Protein AF-A0A506RUY3-F1 (afdb_monomer_lite)

Foldseek 3Di:
DDDDDDDPDDAAEDEAAFWFFPPWLVVQCVVANDVQKDKQVRTDVVSVVRLVVCVVVCVVDNYHYHYNHCVQWDDDDPMIIGGQDDDHDGQDPGRGDGDPVNVVVCCCDGPPNPPDD

Structure (mmCIF, N/CA/C/O backbone):
data_AF-A0A506RUY3-F1
#
_entry.id   AF-A0A506RUY3-F1
#
loop_
_atom_site.group_PDB
_atom_site.id
_atom_site.type_symbol
_atom_site.label_atom_id
_atom_site.label_alt_id
_atom_site.label_comp_id
_atom_site.label_asym_id
_atom_site.label_entity_id
_atom_site.label_seq_id
_atom_site.pdbx_PDB_ins_code
_atom_site.Cartn_x
_atom_site.Cartn_y
_atom_site.Cartn_z
_atom_site.occupancy
_atom_site.B_iso_or_equiv
_atom_site.auth_seq_id
_atom_site.auth_comp_id
_atom_site.auth_asym_id
_atom_site.auth_atom_id
_atom_site.pdbx_PDB_model_num
ATOM 1 N N . MET A 1 1 ? 12.881 -7.741 -49.686 1.00 37.88 1 MET A N 1
ATOM 2 C CA . MET A 1 1 ? 11.857 -8.417 -48.861 1.00 37.88 1 MET A CA 1
ATOM 3 C C . MET A 1 1 ? 12.516 -8.790 -47.534 1.00 37.88 1 MET A C 1
ATOM 5 O O . MET A 1 1 ? 13.179 -9.813 -47.456 1.00 37.88 1 MET A O 1
ATOM 9 N N . LEU A 1 2 ? 12.467 -7.899 -46.538 1.00 38.72 2 LEU A N 1
ATOM 10 C CA . LEU A 1 2 ? 13.074 -8.126 -45.219 1.00 38.72 2 LEU A CA 1
ATOM 11 C C . LEU A 1 2 ? 12.060 -8.856 -44.335 1.00 38.72 2 LEU A C 1
ATOM 13 O O . LEU A 1 2 ? 10.943 -8.376 -44.145 1.00 38.72 2 LEU A O 1
ATOM 17 N N . HIS A 1 3 ? 12.437 -10.040 -43.858 1.00 39.38 3 HIS A N 1
ATOM 18 C CA . HIS A 1 3 ? 11.638 -10.828 -42.927 1.00 39.38 3 HIS A CA 1
ATOM 19 C C . HIS A 1 3 ? 11.498 -10.065 -41.605 1.00 39.38 3 HIS A C 1
ATOM 21 O O . HIS A 1 3 ? 12.491 -9.702 -40.977 1.00 39.38 3 HIS A O 1
ATOM 27 N N . LYS A 1 4 ? 10.251 -9.817 -41.193 1.00 43.69 4 LYS A N 1
ATOM 28 C CA . LYS A 1 4 ? 9.915 -9.343 -39.848 1.00 43.69 4 LYS A CA 1
ATOM 29 C C . LYS A 1 4 ? 10.326 -10.420 -38.843 1.00 43.69 4 LYS A C 1
ATOM 31 O O . LYS A 1 4 ? 9.730 -11.493 -38.821 1.00 43.69 4 LYS A O 1
ATOM 36 N N . ILE A 1 5 ? 11.321 -10.127 -38.014 1.00 50.53 5 ILE A N 1
ATOM 37 C CA . ILE A 1 5 ? 11.591 -10.892 -36.796 1.00 50.53 5 ILE A CA 1
ATOM 38 C C . ILE A 1 5 ? 10.550 -10.431 -35.771 1.00 50.53 5 ILE A C 1
ATOM 40 O O . ILE A 1 5 ? 10.580 -9.289 -35.316 1.00 50.53 5 ILE A O 1
ATOM 44 N N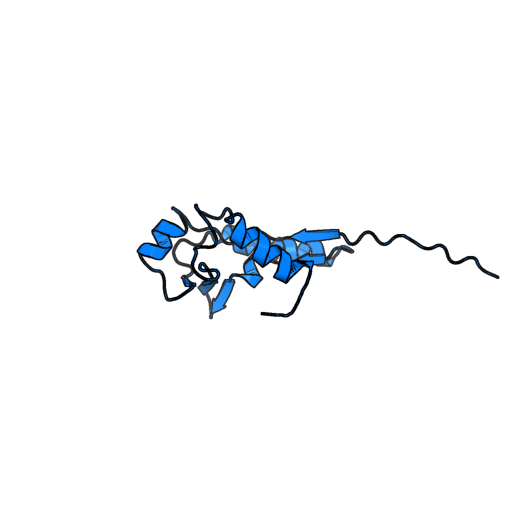 . TYR A 1 6 ? 9.586 -11.296 -35.463 1.00 45.59 6 TYR A N 1
ATOM 45 C CA . TYR A 1 6 ? 8.672 -11.094 -34.344 1.00 45.59 6 TYR A CA 1
ATOM 46 C C . TYR A 1 6 ? 9.435 -11.411 -33.057 1.00 45.59 6 TYR A C 1
ATOM 48 O O . TYR A 1 6 ? 9.667 -12.574 -32.736 1.00 45.59 6 TYR A O 1
ATOM 56 N N . PHE A 1 7 ? 9.849 -10.378 -32.326 1.00 51.88 7 PHE A N 1
ATOM 57 C CA . PHE A 1 7 ? 10.211 -10.543 -30.924 1.00 51.88 7 PHE A CA 1
ATOM 58 C C . PHE A 1 7 ? 8.917 -10.790 -30.142 1.00 51.88 7 PHE A C 1
ATOM 60 O O . PHE A 1 7 ? 8.039 -9.926 -30.123 1.00 51.88 7 PHE A O 1
ATOM 67 N N . ASN A 1 8 ? 8.790 -11.957 -29.505 1.00 52.16 8 ASN A N 1
ATOM 68 C CA . ASN A 1 8 ? 7.854 -12.128 -28.396 1.00 52.16 8 ASN A CA 1
ATOM 69 C C . ASN A 1 8 ? 8.261 -11.111 -27.323 1.00 52.16 8 ASN A C 1
ATOM 71 O O . ASN A 1 8 ? 9.261 -11.317 -26.636 1.00 52.16 8 ASN A O 1
ATOM 75 N N . ARG A 1 9 ? 7.543 -9.989 -27.215 1.00 59.72 9 ARG A N 1
ATOM 76 C CA . ARG A 1 9 ? 7.725 -9.075 -26.086 1.00 59.72 9 ARG A CA 1
ATOM 77 C C . ARG A 1 9 ? 7.214 -9.791 -24.842 1.00 59.72 9 ARG A C 1
ATOM 79 O O . ARG A 1 9 ? 6.026 -10.083 -24.747 1.00 59.72 9 ARG A O 1
ATOM 86 N N . ILE A 1 10 ? 8.120 -10.116 -23.929 1.00 69.94 10 ILE A N 1
ATOM 87 C CA . ILE A 1 10 ? 7.749 -10.480 -22.565 1.00 69.94 10 ILE A CA 1
ATOM 88 C C . ILE A 1 10 ? 7.444 -9.155 -21.871 1.00 69.94 10 ILE A C 1
ATOM 90 O O . ILE A 1 10 ? 8.348 -8.342 -21.704 1.00 69.94 10 ILE A O 1
ATOM 94 N N . ASN A 1 11 ? 6.183 -8.926 -21.511 1.00 77.50 11 ASN A N 1
ATOM 95 C CA . ASN A 1 11 ? 5.841 -7.833 -20.607 1.00 77.50 11 ASN A CA 1
ATOM 96 C C . ASN A 1 11 ? 6.234 -8.277 -19.195 1.00 77.50 11 ASN A C 1
ATOM 98 O O . ASN A 1 11 ? 5.756 -9.310 -18.722 1.00 77.50 11 ASN A O 1
ATOM 102 N N . LEU A 1 12 ? 7.161 -7.551 -18.569 1.00 86.06 12 LEU A N 1
ATOM 103 C CA . LEU A 1 12 ? 7.581 -7.799 -17.195 1.00 86.06 12 LEU A CA 1
ATOM 104 C C . LEU A 1 12 ? 6.941 -6.751 -16.286 1.00 86.06 12 LEU A C 1
ATOM 106 O O . LEU A 1 12 ? 7.367 -5.594 -16.268 1.00 86.06 12 LEU A O 1
ATOM 110 N N . ASP A 1 13 ? 5.940 -7.191 -15.530 1.00 90.06 13 ASP A N 1
ATOM 111 C CA . ASP A 1 13 ? 5.269 -6.378 -14.523 1.00 90.06 13 ASP A CA 1
ATOM 112 C C . ASP A 1 13 ? 5.922 -6.602 -13.158 1.00 90.06 13 ASP A C 1
ATOM 114 O O . ASP A 1 13 ? 6.059 -7.734 -12.684 1.00 90.06 13 ASP A O 1
ATOM 118 N N . VAL A 1 14 ? 6.315 -5.512 -12.507 1.00 94.12 14 VAL A N 1
ATOM 119 C CA . VAL A 1 14 ? 6.812 -5.514 -11.132 1.00 94.12 14 VAL A CA 1
ATOM 120 C C . VAL A 1 14 ? 5.769 -4.844 -10.252 1.00 94.12 14 VAL A C 1
ATOM 122 O O . VAL A 1 14 ? 5.477 -3.661 -10.413 1.00 94.12 14 VAL A O 1
ATOM 125 N N . ILE A 1 15 ? 5.216 -5.597 -9.305 1.00 95.00 15 ILE A N 1
ATOM 126 C CA . ILE A 1 15 ? 4.214 -5.090 -8.366 1.00 95.00 15 ILE A CA 1
ATOM 127 C C . ILE A 1 15 ? 4.923 -4.585 -7.109 1.00 95.00 15 ILE A C 1
ATOM 129 O O . ILE A 1 15 ? 5.721 -5.297 -6.497 1.00 95.00 15 ILE A O 1
ATOM 133 N N . GLY A 1 16 ? 4.633 -3.339 -6.747 1.00 95.75 16 GLY A N 1
ATOM 134 C CA . GLY A 1 16 ? 5.137 -2.675 -5.554 1.00 95.75 16 GLY A CA 1
ATOM 135 C C . GLY A 1 16 ? 4.580 -3.254 -4.249 1.00 95.75 16 GLY A C 1
ATOM 136 O O . GLY A 1 16 ? 3.676 -4.093 -4.255 1.00 95.75 16 GLY A O 1
ATOM 137 N N . PRO A 1 17 ? 5.105 -2.806 -3.101 1.00 96.75 17 PRO A N 1
ATOM 138 C CA . PRO A 1 17 ? 4.721 -3.351 -1.807 1.00 96.75 17 PRO A CA 1
ATOM 139 C C . PRO A 1 17 ? 3.289 -2.962 -1.405 1.00 96.75 17 PRO A C 1
ATOM 141 O O . PRO A 1 17 ? 2.773 -1.910 -1.785 1.00 96.75 17 PRO A O 1
ATOM 144 N N . THR A 1 18 ? 2.658 -3.794 -0.573 1.00 95.94 18 THR A N 1
ATOM 145 C CA . THR A 1 18 ? 1.422 -3.437 0.138 1.00 95.94 18 THR A CA 1
ATOM 146 C C . THR A 1 18 ? 1.717 -2.451 1.269 1.00 95.94 18 THR A C 1
ATOM 148 O O . THR A 1 18 ? 2.774 -2.552 1.894 1.00 95.94 18 THR A O 1
ATOM 151 N N . PRO A 1 19 ? 0.793 -1.533 1.611 1.00 96.88 19 PRO A N 1
ATOM 152 C CA . PRO A 1 19 ? 0.909 -0.741 2.830 1.00 96.88 19 PRO A CA 1
ATOM 153 C C . PRO A 1 19 ? 0.935 -1.648 4.063 1.00 96.88 19 PRO A C 1
ATOM 155 O O . PRO A 1 19 ? 0.152 -2.601 4.150 1.00 96.88 19 PRO A O 1
ATOM 158 N N . GLN A 1 20 ? 1.810 -1.330 5.021 1.00 97.94 20 GLN A N 1
ATOM 159 C CA . GLN A 1 20 ? 1.980 -2.121 6.239 1.00 97.94 20 GLN A CA 1
ATOM 160 C C . GLN A 1 20 ? 1.736 -1.297 7.500 1.00 97.94 20 GLN A C 1
ATOM 162 O O . GLN A 1 20 ? 2.219 -0.174 7.622 1.00 97.94 20 GLN A O 1
ATOM 167 N N . PHE A 1 21 ? 1.014 -1.872 8.459 1.00 98.00 21 PHE A N 1
ATOM 168 C CA . PHE A 1 21 ? 0.647 -1.236 9.720 1.00 98.00 21 PHE A CA 1
ATOM 169 C C . PHE A 1 21 ? 1.031 -2.105 10.910 1.00 98.00 21 PHE A C 1
ATOM 171 O O . PHE A 1 21 ? 0.584 -3.246 11.010 1.00 98.00 21 PHE A O 1
ATOM 178 N N . TYR A 1 22 ? 1.761 -1.541 11.876 1.00 96.69 22 TYR A N 1
ATOM 179 C CA . TYR A 1 22 ? 2.118 -2.256 13.105 1.00 96.69 22 TYR A CA 1
ATOM 180 C C . TYR A 1 22 ? 1.322 -1.744 14.317 1.00 96.69 22 TYR A C 1
ATOM 182 O O . TYR A 1 22 ? 1.356 -0.549 14.609 1.00 96.69 22 TYR A O 1
ATOM 190 N N . PRO A 1 23 ? 0.622 -2.593 15.093 1.00 94.69 23 PRO A N 1
ATOM 191 C CA . PRO A 1 23 ? 0.736 -4.055 15.144 1.00 94.69 23 PRO A CA 1
ATOM 192 C C . PRO A 1 23 ? 0.113 -4.810 13.962 1.00 94.69 23 PRO A C 1
ATOM 194 O O . PRO A 1 23 ? 0.831 -5.532 13.287 1.00 94.69 23 PRO A O 1
ATOM 197 N N . THR A 1 24 ? -1.186 -4.661 13.698 1.00 97.69 24 THR A N 1
ATOM 198 C CA . THR A 1 24 ? -1.855 -5.285 12.541 1.00 97.69 24 THR A CA 1
ATOM 199 C C . THR A 1 24 ? -2.892 -4.336 11.954 1.00 97.69 24 THR A C 1
ATOM 201 O O . THR A 1 24 ? -3.364 -3.435 12.657 1.00 97.69 24 THR A O 1
ATOM 204 N N . VAL A 1 25 ? -3.280 -4.531 10.692 1.00 97.62 25 VAL A N 1
ATOM 205 C CA . VAL A 1 25 ? -4.358 -3.764 10.052 1.00 97.62 25 VAL A CA 1
ATOM 206 C C . VAL A 1 25 ? -5.673 -3.903 10.828 1.00 97.62 25 VAL A C 1
ATOM 208 O O . VAL A 1 25 ? -6.210 -2.860 11.200 1.00 97.62 25 VAL A O 1
ATOM 211 N N . PRO A 1 26 ? -6.155 -5.108 11.208 1.00 97.50 26 PRO A N 1
ATOM 212 C CA . PRO A 1 26 ? -7.373 -5.227 12.012 1.00 97.50 26 PRO A CA 1
ATOM 213 C C . PRO A 1 26 ? -7.321 -4.466 13.338 1.00 97.50 26 PRO A C 1
ATOM 215 O O . PRO A 1 26 ? -8.274 -3.775 13.696 1.00 97.50 26 PRO A O 1
ATOM 218 N N . LEU A 1 27 ? -6.200 -4.538 14.064 1.00 97.75 27 LEU A N 1
ATOM 219 C CA . LEU A 1 27 ? -6.086 -3.872 15.361 1.00 97.75 27 LEU A CA 1
ATOM 220 C C . LEU A 1 27 ? -6.006 -2.347 15.227 1.00 97.75 27 LEU A C 1
ATOM 222 O O . LEU A 1 27 ? -6.555 -1.632 16.065 1.00 97.75 27 LEU A O 1
ATOM 226 N N . ASN A 1 28 ? -5.334 -1.843 14.192 1.00 97.75 28 ASN A N 1
ATOM 227 C CA . ASN A 1 28 ? -5.332 -0.415 13.890 1.00 97.75 28 ASN A CA 1
ATOM 228 C C . ASN A 1 28 ? -6.726 0.047 13.440 1.00 97.75 28 ASN A C 1
ATOM 230 O O . ASN A 1 28 ? -7.218 1.048 13.951 1.00 97.75 28 ASN A O 1
ATOM 234 N N . TYR A 1 29 ? -7.399 -0.707 12.570 1.00 97.56 29 TYR A N 1
ATOM 235 C CA . TYR A 1 29 ? -8.724 -0.367 12.051 1.00 97.56 29 TYR A CA 1
ATOM 236 C C . TYR A 1 29 ? -9.795 -0.294 13.143 1.00 97.56 29 TYR A C 1
ATOM 238 O O . TYR A 1 29 ? -10.510 0.697 13.228 1.00 97.56 29 TYR A O 1
ATOM 246 N N . VAL A 1 30 ? -9.852 -1.267 14.056 1.00 96.88 30 VAL A N 1
ATOM 247 C CA . VAL A 1 30 ? -10.803 -1.223 15.186 1.00 96.88 30 VAL A CA 1
ATOM 248 C C . VAL A 1 30 ? -10.574 -0.003 16.090 1.00 96.88 30 VAL A C 1
ATOM 250 O O . VAL A 1 30 ? -11.516 0.498 16.698 1.00 96.88 30 VAL A O 1
ATOM 253 N N . LYS A 1 31 ? -9.333 0.485 16.200 1.00 96.44 31 LYS A N 1
ATOM 254 C CA . LYS A 1 31 ? -8.987 1.609 17.083 1.00 96.44 31 LYS A CA 1
ATOM 255 C C . LYS A 1 31 ? -9.181 2.981 16.445 1.00 96.44 31 LYS A C 1
ATOM 257 O O . LYS A 1 31 ? -9.472 3.926 17.170 1.00 96.44 31 LYS A O 1
ATOM 262 N N . GLN A 1 32 ? -8.939 3.103 15.142 1.00 95.56 32 GLN A N 1
ATOM 263 C CA . GLN A 1 32 ? -8.821 4.405 14.475 1.00 95.56 32 GLN A CA 1
ATOM 264 C C . GLN A 1 32 ? -9.255 4.399 12.999 1.00 95.56 32 GLN A C 1
ATOM 266 O O . GLN A 1 32 ? -8.871 5.292 12.250 1.00 95.56 32 GLN A O 1
ATOM 271 N N . GLY A 1 33 ? -9.971 3.366 12.552 1.00 95.06 33 GLY A N 1
ATOM 272 C CA . GLY A 1 33 ? -10.515 3.301 11.198 1.00 95.06 33 GLY A CA 1
ATOM 273 C C . GLY A 1 33 ? -11.525 4.418 10.947 1.00 95.06 33 GLY A C 1
ATOM 274 O O . GLY A 1 33 ? -12.361 4.713 11.800 1.00 95.06 33 GLY A O 1
ATOM 275 N N . GLU A 1 34 ? -11.454 5.024 9.765 1.00 94.94 34 GLU A N 1
ATOM 276 C CA . GLU A 1 34 ? -12.352 6.093 9.327 1.00 94.94 34 GLU A CA 1
ATOM 277 C C . GLU A 1 34 ? -12.972 5.725 7.977 1.00 94.94 34 GLU A C 1
ATOM 279 O O . GLU A 1 34 ? -12.354 5.884 6.919 1.00 94.94 34 GLU A O 1
ATOM 284 N N . GLY A 1 35 ? -14.203 5.203 8.011 1.00 95.00 35 GLY A N 1
ATOM 285 C CA . GLY A 1 35 ? -14.806 4.572 6.836 1.00 95.00 35 GLY A CA 1
ATOM 286 C C . GLY A 1 35 ? -13.894 3.454 6.336 1.00 95.00 35 GLY A C 1
ATOM 287 O O . GLY A 1 35 ? -13.441 2.637 7.126 1.00 95.00 35 GLY A O 1
ATOM 288 N N . ASP A 1 36 ? -13.539 3.479 5.056 1.00 96.81 36 ASP A N 1
ATOM 289 C CA . ASP A 1 36 ? -12.690 2.447 4.453 1.00 96.81 36 ASP A CA 1
ATOM 290 C C . ASP A 1 36 ? -11.184 2.638 4.707 1.00 96.81 36 ASP A C 1
ATOM 292 O O . ASP A 1 36 ? -10.374 1.935 4.102 1.00 96.81 36 ASP A O 1
ATOM 296 N N . PHE A 1 37 ? -10.771 3.597 5.545 1.00 97.00 37 PHE A N 1
ATOM 297 C CA . PHE A 1 37 ? -9.395 4.102 5.559 1.00 97.00 37 PHE A CA 1
ATOM 298 C C . PHE A 1 37 ? -8.699 4.031 6.924 1.00 97.00 37 PHE A C 1
ATOM 300 O O . PHE A 1 37 ? -9.321 4.117 7.982 1.00 97.00 37 PHE A O 1
ATOM 307 N N . LEU A 1 38 ? -7.366 3.950 6.878 1.00 97.06 38 LEU A N 1
ATOM 308 C CA . LEU A 1 38 ? -6.454 4.273 7.976 1.00 97.06 38 LEU A CA 1
ATOM 309 C C . LEU A 1 38 ? -5.583 5.475 7.605 1.00 97.06 38 LEU A C 1
ATOM 311 O O . LEU A 1 38 ? -5.119 5.600 6.471 1.00 97.06 38 LEU A O 1
ATOM 315 N N . SER A 1 39 ? -5.321 6.343 8.582 1.00 96.06 39 SER A N 1
ATOM 316 C CA . SER A 1 39 ? -4.325 7.410 8.447 1.00 96.06 39 SER A CA 1
ATOM 317 C C . SER A 1 39 ? -2.896 6.861 8.536 1.00 96.06 39 SER A C 1
ATOM 319 O O . SER A 1 39 ? -2.676 5.702 8.876 1.00 96.06 39 SER A O 1
ATOM 321 N N . SER A 1 40 ? -1.891 7.709 8.313 1.00 95.00 40 SER A N 1
ATOM 322 C CA . SER A 1 40 ? -0.473 7.346 8.440 1.00 95.00 40 SER A CA 1
ATOM 323 C C . SER A 1 40 ? -0.024 7.010 9.865 1.00 95.00 40 SER A C 1
ATOM 325 O O . SER A 1 40 ? 1.142 6.669 10.079 1.00 95.00 40 SER A O 1
ATOM 327 N N . TYR A 1 41 ? -0.908 7.095 10.863 1.00 93.56 41 TYR A N 1
ATOM 328 C CA . TYR A 1 41 ? -0.595 6.628 12.205 1.00 93.56 41 TYR A CA 1
ATOM 329 C C . TYR A 1 41 ? -0.357 5.111 12.184 1.00 93.56 41 TYR A C 1
ATOM 331 O O . TYR A 1 41 ? -1.215 4.342 11.763 1.00 93.56 41 TYR A O 1
ATOM 339 N N . LYS A 1 42 ? 0.831 4.691 12.646 1.00 96.50 42 LYS A N 1
ATOM 340 C CA . LYS A 1 42 ? 1.328 3.297 12.630 1.00 96.50 42 LYS A CA 1
ATOM 341 C C . LYS A 1 42 ? 1.583 2.679 11.254 1.00 96.50 42 LYS A C 1
ATOM 343 O O . LYS A 1 42 ? 1.964 1.509 11.205 1.00 96.50 42 LYS A O 1
ATOM 348 N N . LEU A 1 43 ? 1.443 3.450 10.179 1.00 97.31 43 LEU A N 1
ATOM 349 C CA . LEU A 1 43 ? 1.931 3.056 8.865 1.00 97.31 43 LEU A CA 1
ATOM 350 C C . LEU A 1 43 ? 3.463 2.972 8.899 1.00 97.31 43 LEU A C 1
ATOM 352 O O . LEU A 1 43 ? 4.129 3.893 9.386 1.00 97.31 43 LEU A O 1
ATOM 356 N N . ASP A 1 44 ? 4.019 1.887 8.373 1.00 96.94 44 ASP A N 1
ATOM 357 C CA . ASP A 1 44 ? 5.455 1.763 8.169 1.00 96.94 44 ASP A CA 1
ATOM 358 C C . ASP A 1 44 ? 5.892 2.654 6.999 1.00 96.94 44 ASP A C 1
ATOM 360 O O . ASP A 1 44 ? 5.592 2.398 5.831 1.00 96.94 44 ASP A O 1
ATOM 364 N N . LYS A 1 45 ? 6.608 3.733 7.325 1.00 93.94 45 LYS A N 1
ATOM 365 C CA . LYS A 1 45 ? 7.086 4.708 6.339 1.00 93.94 45 LYS A CA 1
ATOM 366 C C . LYS A 1 45 ? 8.158 4.132 5.418 1.00 93.94 45 LYS A C 1
ATOM 368 O O . LYS A 1 45 ? 8.238 4.569 4.275 1.00 93.94 45 LYS A O 1
ATOM 373 N N . ALA A 1 46 ? 8.909 3.121 5.864 1.00 96.56 46 ALA A N 1
ATOM 374 C CA . ALA A 1 46 ? 9.936 2.494 5.036 1.00 96.56 46 ALA A CA 1
ATOM 375 C C . ALA A 1 46 ? 9.334 1.826 3.789 1.00 96.56 46 ALA A C 1
ATOM 377 O O . ALA A 1 46 ? 9.995 1.730 2.755 1.00 96.56 46 ALA A O 1
ATOM 378 N N . ILE A 1 47 ? 8.065 1.410 3.854 1.00 97.00 47 ILE A N 1
ATOM 379 C CA . ILE A 1 47 ? 7.335 0.866 2.707 1.00 97.00 47 ILE A CA 1
ATOM 380 C C . ILE A 1 47 ? 7.078 1.940 1.647 1.00 97.00 47 ILE A C 1
ATOM 382 O O . ILE A 1 47 ? 7.298 1.687 0.464 1.00 97.00 47 ILE A O 1
ATOM 386 N N . ALA A 1 48 ? 6.669 3.142 2.061 1.00 95.00 48 ALA A N 1
ATOM 387 C CA . ALA A 1 48 ? 6.473 4.267 1.147 1.00 95.00 48 ALA A CA 1
ATOM 388 C C . ALA A 1 48 ? 7.800 4.695 0.495 1.00 95.00 48 ALA A C 1
ATOM 390 O O . ALA A 1 48 ? 7.859 4.943 -0.709 1.00 95.00 48 ALA A O 1
ATOM 391 N N . ASP A 1 49 ? 8.877 4.729 1.284 1.00 96.00 49 ASP A N 1
ATOM 392 C CA . ASP A 1 49 ? 10.216 5.058 0.792 1.00 96.00 49 ASP A CA 1
ATOM 393 C C . ASP A 1 49 ? 10.712 4.007 -0.214 1.00 96.00 49 ASP A C 1
ATOM 395 O O . ASP A 1 49 ? 11.250 4.355 -1.267 1.00 96.00 49 ASP A O 1
ATOM 399 N N . THR A 1 50 ? 10.466 2.723 0.066 1.00 97.75 50 THR A N 1
ATOM 400 C CA . THR A 1 50 ? 10.786 1.610 -0.842 1.00 97.75 50 THR A CA 1
ATOM 401 C C . THR A 1 50 ? 10.000 1.712 -2.146 1.00 97.75 50 THR A C 1
ATOM 403 O O . THR A 1 50 ? 10.586 1.591 -3.218 1.00 97.75 50 THR A O 1
ATOM 406 N N . ASP A 1 51 ? 8.693 1.974 -2.085 1.00 97.62 51 ASP A N 1
ATOM 407 C CA . ASP A 1 51 ? 7.851 2.130 -3.275 1.00 97.62 51 ASP A CA 1
ATOM 408 C C . ASP A 1 51 ? 8.319 3.288 -4.180 1.00 97.62 51 ASP A C 1
ATOM 410 O O . ASP A 1 51 ? 8.428 3.142 -5.403 1.00 97.62 51 ASP A O 1
ATOM 414 N N . SER A 1 52 ? 8.680 4.421 -3.574 1.00 95.94 52 SER A N 1
ATOM 415 C CA . SER A 1 52 ? 9.233 5.584 -4.276 1.00 95.94 52 SER A CA 1
ATOM 416 C C . SER A 1 52 ? 10.601 5.290 -4.908 1.00 95.94 52 SER A C 1
ATOM 418 O O . SER A 1 52 ? 10.857 5.638 -6.070 1.00 95.94 52 SER A O 1
ATOM 420 N N . ALA A 1 53 ? 11.477 4.594 -4.176 1.00 97.50 53 ALA A N 1
ATOM 421 C CA . ALA A 1 53 ? 12.779 4.174 -4.682 1.00 97.50 53 ALA A CA 1
ATOM 422 C C . ALA A 1 53 ? 12.631 3.213 -5.871 1.00 97.50 53 ALA A C 1
ATOM 424 O O . ALA A 1 53 ? 13.255 3.429 -6.908 1.00 97.50 53 ALA A O 1
ATOM 425 N N . MET A 1 54 ? 11.753 2.212 -5.766 1.00 97.62 54 MET A N 1
ATOM 426 C CA . MET A 1 54 ? 11.480 1.252 -6.840 1.00 97.62 54 MET A CA 1
ATOM 427 C C . MET A 1 54 ? 10.898 1.929 -8.079 1.00 97.62 54 MET A C 1
ATOM 429 O O . MET A 1 54 ? 11.357 1.661 -9.187 1.00 97.62 54 MET A O 1
ATOM 433 N N . THR A 1 55 ? 9.967 2.871 -7.899 1.00 95.25 55 THR A N 1
ATOM 434 C CA . THR A 1 55 ? 9.445 3.693 -9.001 1.00 95.25 55 THR A CA 1
ATOM 435 C C . THR A 1 55 ? 10.572 4.418 -9.732 1.00 95.25 55 THR A C 1
ATOM 437 O O . THR A 1 55 ? 10.567 4.495 -10.956 1.00 95.25 55 THR A O 1
ATOM 440 N N . SER A 1 56 ? 11.536 4.967 -8.993 1.00 95.56 56 SER A N 1
ATOM 441 C CA . SER A 1 56 ? 12.648 5.725 -9.571 1.00 95.56 56 SER A CA 1
ATOM 442 C C . SER A 1 56 ? 13.649 4.818 -10.286 1.00 95.56 56 SER A C 1
ATOM 444 O O . SER A 1 56 ? 14.022 5.112 -11.416 1.00 95.56 56 SER A O 1
ATOM 446 N N . ILE A 1 57 ? 14.030 3.699 -9.663 1.00 96.12 57 ILE A N 1
ATOM 447 C CA . ILE A 1 57 ? 14.975 2.721 -10.217 1.00 96.12 57 ILE A CA 1
ATOM 448 C C . ILE A 1 57 ? 14.415 2.097 -11.498 1.00 96.12 57 ILE A C 1
ATOM 450 O O . ILE A 1 57 ? 15.109 2.030 -12.507 1.00 96.12 57 ILE A O 1
ATOM 454 N N . LEU A 1 58 ? 13.156 1.652 -11.482 1.00 95.62 58 LEU A N 1
ATOM 455 C CA . LEU A 1 58 ? 12.583 0.880 -12.586 1.00 95.62 58 LEU A CA 1
ATOM 456 C C . LEU A 1 58 ? 12.201 1.728 -13.804 1.00 95.62 58 LEU A C 1
ATOM 458 O O . LEU A 1 58 ? 12.047 1.172 -14.885 1.00 95.62 58 LEU A O 1
ATOM 462 N N . ARG A 1 59 ? 12.133 3.062 -13.677 1.00 92.75 59 ARG A N 1
ATOM 463 C CA . ARG A 1 59 ? 11.964 3.978 -14.824 1.00 92.75 59 ARG A CA 1
ATOM 464 C C . ARG A 1 59 ? 13.094 3.885 -15.851 1.00 92.75 59 ARG A C 1
ATOM 466 O O . ARG A 1 59 ? 12.893 4.287 -16.992 1.00 92.75 59 ARG A O 1
ATOM 473 N N . GLU A 1 60 ? 14.267 3.396 -15.454 1.00 93.56 60 GLU A N 1
ATOM 474 C CA . GLU A 1 60 ? 15.427 3.227 -16.338 1.00 93.56 60 GLU A CA 1
ATOM 475 C C . GLU A 1 60 ? 15.422 1.886 -17.096 1.00 93.56 60 GLU A C 1
ATOM 477 O O . GLU A 1 60 ? 16.301 1.642 -17.923 1.00 93.56 60 GLU A O 1
ATOM 482 N N . TYR A 1 61 ? 14.436 1.021 -16.841 1.00 92.06 61 TYR A N 1
ATOM 483 C CA . TYR A 1 61 ? 14.335 -0.319 -17.415 1.00 92.06 61 TYR A CA 1
ATOM 484 C C . TYR A 1 61 ? 13.063 -0.464 -18.262 1.00 92.06 61 TYR A C 1
ATOM 486 O O . TYR A 1 61 ? 12.066 0.217 -18.038 1.00 92.06 61 TYR A O 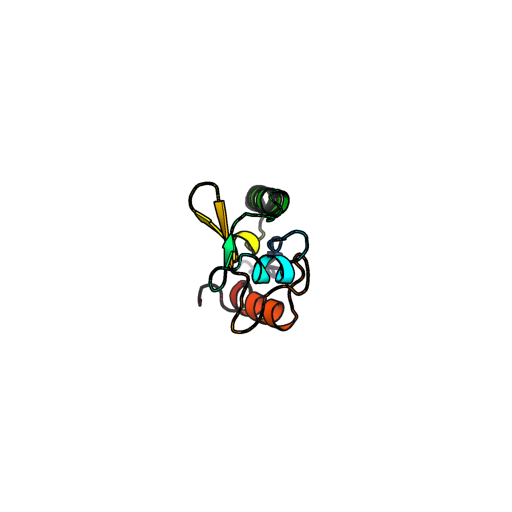1
ATOM 494 N N . ASP A 1 62 ? 13.082 -1.388 -19.227 1.00 91.19 62 ASP A N 1
ATOM 495 C CA . ASP A 1 62 ? 11.906 -1.754 -20.036 1.00 91.19 62 ASP A CA 1
ATOM 496 C C . ASP A 1 62 ? 10.988 -2.709 -19.249 1.00 91.19 62 ASP A C 1
ATOM 498 O O . ASP A 1 62 ? 10.842 -3.886 -19.577 1.00 91.19 62 ASP A O 1
ATOM 502 N N . VAL A 1 63 ? 10.451 -2.214 -18.131 1.00 91.56 63 VAL A N 1
ATOM 503 C CA . VAL A 1 63 ? 9.552 -2.939 -17.222 1.00 91.56 63 VAL A CA 1
ATOM 504 C C . VAL A 1 63 ? 8.421 -2.025 -16.772 1.00 91.56 63 VAL A C 1
ATOM 506 O O . VAL A 1 63 ? 8.596 -0.814 -16.629 1.00 91.56 63 VAL A O 1
ATOM 509 N N . GLN A 1 64 ? 7.257 -2.603 -16.499 1.00 91.00 64 GLN A N 1
ATOM 510 C CA . GLN A 1 64 ? 6.131 -1.857 -15.955 1.00 91.00 64 GLN A CA 1
ATOM 511 C C . GLN A 1 64 ? 6.126 -1.987 -14.431 1.00 91.00 64 GLN A C 1
ATOM 513 O O . GLN A 1 64 ? 5.917 -3.067 -13.885 1.00 91.00 64 GLN A O 1
ATOM 518 N N . TYR A 1 65 ? 6.352 -0.876 -13.728 1.00 94.81 65 TYR A N 1
ATOM 519 C CA . TYR A 1 65 ? 6.192 -0.831 -12.276 1.00 94.81 65 TYR A CA 1
ATOM 520 C C . TYR A 1 65 ? 4.765 -0.428 -11.897 1.00 94.81 65 TYR A C 1
ATOM 522 O O . TYR A 1 65 ? 4.289 0.645 -12.273 1.00 94.81 65 TYR A O 1
ATOM 530 N N . LEU A 1 66 ? 4.099 -1.279 -11.121 1.00 94.62 66 LEU A N 1
ATOM 531 C CA . LEU A 1 66 ? 2.755 -1.069 -10.597 1.00 94.62 66 LEU A CA 1
ATOM 532 C C . LEU A 1 66 ? 2.838 -0.818 -9.092 1.00 94.62 66 LEU A C 1
ATOM 534 O O . LEU A 1 66 ? 2.936 -1.753 -8.300 1.00 94.62 66 LEU A O 1
ATOM 538 N N . SER A 1 67 ? 2.790 0.450 -8.685 1.00 95.38 67 SER A N 1
ATOM 539 C CA . SER A 1 67 ? 2.803 0.824 -7.268 1.00 95.38 67 SER A CA 1
ATOM 540 C C . SER A 1 67 ? 1.488 0.438 -6.587 1.00 95.38 67 SER A C 1
ATOM 542 O O . SER A 1 67 ? 0.499 1.173 -6.635 1.00 95.38 67 SER A O 1
ATOM 544 N N . LEU A 1 68 ? 1.476 -0.714 -5.915 1.00 95.19 68 LEU A N 1
ATOM 545 C CA . LEU A 1 68 ? 0.344 -1.125 -5.086 1.00 95.19 68 LEU A CA 1
ATOM 546 C C . LEU A 1 68 ? 0.179 -0.205 -3.868 1.00 95.19 68 LEU A C 1
ATOM 548 O O . LEU A 1 68 ? -0.944 0.063 -3.440 1.00 95.19 68 LEU A O 1
ATOM 552 N N . PHE A 1 69 ? 1.283 0.332 -3.345 1.00 96.56 69 PHE A N 1
ATOM 553 C CA . PHE A 1 69 ? 1.246 1.301 -2.260 1.00 96.56 69 PHE A CA 1
ATOM 554 C C . PHE A 1 69 ? 0.493 2.567 -2.675 1.00 96.56 69 PHE A C 1
ATOM 556 O O . PHE A 1 69 ? -0.473 2.926 -2.013 1.00 96.56 69 PHE A O 1
ATOM 563 N N . SER A 1 70 ? 0.866 3.207 -3.787 1.00 94.81 70 SER A N 1
ATOM 564 C CA . SER A 1 70 ? 0.193 4.422 -4.279 1.00 94.81 70 SER A CA 1
ATOM 565 C C . SER A 1 70 ? -1.229 4.151 -4.769 1.00 94.81 70 SER A C 1
ATOM 567 O O . SER A 1 70 ? -2.069 5.046 -4.780 1.00 94.81 70 SER A O 1
ATOM 569 N N . HIS A 1 71 ? -1.518 2.911 -5.161 1.00 93.75 71 HIS A N 1
ATOM 570 C CA . HIS A 1 71 ? -2.871 2.489 -5.497 1.00 93.75 71 HIS A CA 1
ATOM 571 C C . HIS A 1 71 ? -3.796 2.450 -4.270 1.00 93.75 71 HIS A C 1
ATOM 573 O O . HIS A 1 71 ? -4.969 2.806 -4.361 1.00 93.75 71 HIS A O 1
ATOM 579 N N . LEU A 1 72 ? -3.271 2.032 -3.115 1.00 95.44 72 LEU A N 1
ATOM 580 C CA . LEU A 1 72 ? -4.035 1.911 -1.873 1.00 95.44 72 LEU A CA 1
ATOM 581 C C . LEU A 1 72 ? -3.921 3.143 -0.972 1.00 95.44 72 LEU A C 1
ATOM 583 O O . LEU A 1 72 ? -4.816 3.384 -0.167 1.00 95.44 72 LEU A O 1
ATOM 587 N N . CYS A 1 73 ? -2.854 3.927 -1.087 1.00 96.44 73 CYS A N 1
ATOM 588 C CA . CYS A 1 73 ? -2.571 5.079 -0.245 1.00 96.44 73 CYS A CA 1
ATOM 589 C C . CYS A 1 73 ? -2.516 6.360 -1.062 1.00 96.44 73 CYS A C 1
ATOM 591 O O . CYS A 1 73 ? -1.704 6.511 -1.971 1.00 96.44 73 CYS A O 1
ATOM 593 N N . GLN A 1 74 ? -3.325 7.330 -0.656 1.00 94.88 74 GLN A N 1
ATOM 594 C CA . GLN A 1 74 ? -3.251 8.691 -1.158 1.00 94.88 74 GLN A CA 1
ATOM 595 C C . GLN A 1 74 ? -2.451 9.543 -0.182 1.00 94.88 74 GLN A C 1
ATOM 597 O O . GLN A 1 74 ? -2.522 9.356 1.037 1.00 94.88 74 GLN A O 1
ATOM 602 N N . ARG A 1 75 ? -1.667 10.474 -0.720 1.00 92.81 75 ARG A N 1
ATOM 603 C CA . ARG A 1 75 ? -0.969 11.469 0.086 1.00 92.81 75 ARG A CA 1
ATOM 604 C C . ARG A 1 75 ? -1.849 12.711 0.207 1.00 92.81 75 ARG A C 1
ATOM 606 O O . ARG A 1 75 ? -2.159 13.344 -0.796 1.00 92.81 75 ARG A O 1
ATOM 613 N N . GLU A 1 76 ? -2.225 13.041 1.434 1.00 88.44 76 GLU A N 1
ATOM 614 C CA . GLU A 1 76 ? -2.925 14.267 1.815 1.00 88.44 76 GLU A CA 1
ATOM 615 C C . GLU A 1 76 ? -1.936 15.084 2.670 1.00 88.44 76 GLU A C 1
ATOM 617 O O . GLU A 1 76 ? -1.613 14.710 3.802 1.00 88.44 76 GLU A O 1
ATOM 622 N N . ASP A 1 77 ? -1.370 16.148 2.092 1.00 86.81 77 ASP A N 1
ATOM 623 C CA . ASP A 1 77 ? -0.248 16.919 2.652 1.00 86.81 77 ASP A CA 1
ATOM 624 C C . ASP A 1 77 ? 0.985 16.041 2.984 1.00 86.81 77 ASP A C 1
ATOM 626 O O . ASP A 1 77 ? 1.576 15.398 2.111 1.00 86.81 77 ASP A O 1
ATOM 630 N N . ASP A 1 78 ? 1.384 15.990 4.259 1.00 84.56 78 ASP A N 1
ATOM 631 C CA . ASP A 1 78 ? 2.481 15.162 4.780 1.00 84.56 78 ASP A CA 1
ATOM 632 C C . ASP A 1 78 ? 1.992 13.870 5.447 1.00 84.56 78 ASP A C 1
ATOM 634 O O . ASP A 1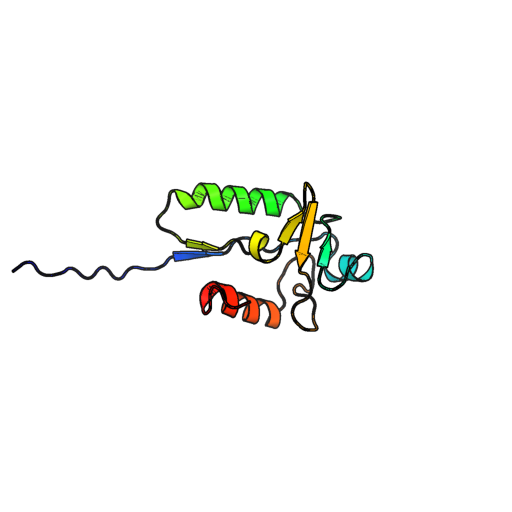 78 ? 2.719 13.216 6.206 1.00 84.56 78 ASP A O 1
ATOM 638 N N . LYS A 1 79 ? 0.741 13.484 5.185 1.00 91.44 79 LYS A N 1
ATOM 639 C CA . LYS A 1 79 ? 0.139 12.263 5.711 1.00 91.44 79 LYS A CA 1
ATOM 640 C C . LYS A 1 79 ? -0.324 11.362 4.578 1.00 91.44 79 LYS A C 1
ATOM 642 O O . LYS A 1 79 ? -0.691 11.801 3.496 1.00 91.44 79 LYS A O 1
ATOM 647 N N . TYR A 1 80 ? -0.303 10.070 4.864 1.00 95.75 80 TYR A N 1
ATOM 648 C CA . TYR A 1 80 ? -0.941 9.070 4.025 1.00 95.75 80 TYR A CA 1
ATOM 649 C C . TYR A 1 80 ? -2.325 8.763 4.568 1.00 95.75 80 TYR A C 1
ATOM 651 O O . TYR A 1 80 ? -2.529 8.708 5.784 1.00 95.75 80 TYR A O 1
ATOM 659 N N . ARG A 1 81 ? -3.242 8.514 3.647 1.00 96.69 81 ARG A N 1
ATOM 660 C CA . ARG A 1 81 ? -4.553 7.949 3.904 1.00 96.69 81 ARG A CA 1
ATOM 661 C C . ARG A 1 81 ? -4.694 6.711 3.033 1.00 96.69 81 ARG A C 1
ATOM 663 O O . ARG A 1 81 ? -4.738 6.806 1.810 1.00 96.69 81 ARG A O 1
ATOM 670 N N . CYS A 1 82 ? -4.700 5.549 3.671 1.00 96.81 82 CYS A N 1
ATOM 671 C CA . CYS A 1 82 ? -4.655 4.258 3.001 1.00 96.81 82 CYS A CA 1
ATOM 672 C C . CYS A 1 82 ? -5.999 3.554 3.105 1.00 96.81 82 CYS A C 1
ATOM 674 O O . CYS A 1 82 ? -6.523 3.383 4.206 1.00 96.81 82 CYS A O 1
ATOM 676 N N . LYS A 1 83 ? -6.547 3.135 1.967 1.00 96.44 83 LYS A N 1
ATOM 677 C CA . LYS A 1 83 ? -7.741 2.303 1.894 1.00 96.44 83 LYS A CA 1
ATOM 678 C C . LYS A 1 83 ? -7.406 0.928 2.460 1.00 96.44 83 LYS A C 1
ATOM 680 O O . LYS A 1 83 ? -6.540 0.236 1.931 1.00 96.44 83 LYS A O 1
ATOM 685 N N . VAL A 1 84 ? -8.069 0.561 3.553 1.00 96.56 84 VAL A N 1
ATOM 686 C CA . VAL A 1 84 ? -7.881 -0.713 4.251 1.00 96.56 84 VAL A CA 1
ATOM 687 C C . VAL A 1 84 ? -9.058 -1.671 4.147 1.00 96.56 84 VAL A C 1
ATOM 689 O O . VAL A 1 84 ? -8.900 -2.850 4.452 1.00 96.56 84 VAL A O 1
ATOM 692 N N . VAL A 1 85 ? -10.206 -1.179 3.687 1.00 96.06 85 VAL A N 1
ATOM 693 C CA . VAL A 1 85 ? -11.409 -1.971 3.422 1.00 96.06 85 VAL A CA 1
ATOM 694 C C . VAL A 1 85 ? -11.585 -2.149 1.920 1.00 96.06 85 VAL A C 1
ATOM 696 O O . VAL A 1 85 ? -11.446 -1.201 1.143 1.00 96.06 85 VAL A O 1
ATOM 699 N N . LEU A 1 86 ? -11.906 -3.370 1.506 1.00 89.88 86 LEU A N 1
ATOM 700 C CA . LEU A 1 86 ? -12.209 -3.712 0.129 1.00 89.88 86 LEU A CA 1
ATOM 701 C C . LEU A 1 86 ? -13.528 -4.493 0.069 1.00 89.88 86 LEU A C 1
ATOM 703 O O . LEU A 1 86 ? -13.601 -5.675 0.403 1.00 89.88 86 LEU A O 1
ATOM 707 N N . GLY A 1 87 ? -14.591 -3.798 -0.342 1.00 86.38 87 GLY A N 1
ATOM 708 C CA . GLY A 1 87 ? -15.956 -4.303 -0.223 1.00 86.38 87 GLY A CA 1
ATOM 709 C C . GLY A 1 87 ? -16.399 -4.296 1.238 1.00 86.38 87 GLY A C 1
ATOM 710 O O . GLY A 1 87 ? -16.568 -3.235 1.827 1.00 86.38 87 GLY A O 1
ATOM 711 N N . ASP A 1 88 ? -16.583 -5.478 1.811 1.00 87.56 88 ASP A N 1
ATOM 712 C CA . ASP A 1 88 ? -17.064 -5.712 3.175 1.00 87.56 88 ASP A CA 1
ATOM 713 C C . ASP A 1 88 ? -15.995 -6.301 4.115 1.00 87.56 88 ASP A C 1
ATOM 715 O O . ASP A 1 88 ? -16.298 -6.659 5.253 1.00 87.56 88 ASP A O 1
ATOM 719 N N . GLU A 1 89 ? -14.739 -6.397 3.669 1.00 93.12 89 GLU A N 1
ATOM 720 C CA . GLU A 1 89 ? -13.638 -6.972 4.444 1.00 93.12 89 GLU A CA 1
ATOM 721 C C . GLU A 1 89 ? -12.398 -6.079 4.472 1.00 93.12 89 GLU A C 1
ATOM 723 O O . GLU A 1 89 ? -12.194 -5.225 3.610 1.00 93.12 89 GLU A O 1
ATOM 728 N N . LEU A 1 90 ? -11.537 -6.299 5.466 1.00 96.06 90 LEU A N 1
ATOM 729 C CA . LEU A 1 90 ? -10.207 -5.700 5.476 1.00 96.06 90 LEU A CA 1
ATOM 730 C C . LEU A 1 90 ? -9.328 -6.363 4.421 1.00 96.06 90 LEU A C 1
ATOM 732 O O . LEU A 1 90 ? -9.346 -7.587 4.291 1.00 96.06 90 LEU A O 1
ATOM 736 N N . TYR A 1 91 ? -8.498 -5.575 3.731 1.00 94.31 91 TYR A N 1
ATOM 737 C CA . TYR A 1 91 ? -7.631 -6.144 2.702 1.00 94.31 91 TYR A CA 1
ATOM 738 C C . TYR A 1 91 ? -6.549 -7.048 3.273 1.00 94.31 91 TYR A C 1
ATOM 740 O O . TYR A 1 91 ? -6.037 -7.884 2.538 1.00 94.31 91 TYR A O 1
ATOM 748 N N . SER A 1 92 ? -6.165 -6.862 4.541 1.00 96.25 92 SER A N 1
ATOM 749 C CA . SER A 1 92 ? -5.078 -7.591 5.193 1.00 96.25 92 SER A CA 1
ATOM 750 C C . SER A 1 92 ? -5.542 -8.260 6.476 1.00 96.25 92 SER A C 1
ATOM 752 O O . SER A 1 92 ? -6.245 -7.653 7.288 1.00 96.25 92 SER A O 1
ATOM 754 N N . PHE A 1 93 ? -5.103 -9.502 6.680 1.00 94.19 93 PHE A N 1
ATOM 755 C CA . PHE A 1 93 ? -5.376 -10.255 7.906 1.00 94.19 93 PHE A CA 1
ATOM 756 C C . PHE A 1 93 ? -4.376 -9.947 9.032 1.00 94.19 93 PHE A C 1
ATOM 758 O O . PHE A 1 93 ? -4.686 -10.167 10.203 1.00 94.19 93 PHE A O 1
ATOM 765 N N . ASP A 1 94 ? -3.199 -9.409 8.703 1.00 96.56 94 ASP A N 1
ATOM 766 C CA . ASP A 1 94 ? -2.168 -9.015 9.663 1.00 96.56 94 ASP A CA 1
ATOM 767 C C . ASP A 1 94 ? -1.647 -7.594 9.388 1.00 96.56 94 ASP A C 1
ATOM 769 O O . ASP A 1 94 ? -2.431 -6.696 9.074 1.00 96.56 94 ASP A O 1
ATOM 773 N N . TYR A 1 95 ? -0.351 -7.346 9.570 1.00 96.94 95 TYR A N 1
ATOM 774 C CA . TYR A 1 95 ? 0.263 -6.053 9.311 1.00 96.94 95 TYR A CA 1
ATOM 775 C C . TYR A 1 95 ? 0.248 -5.649 7.834 1.00 96.94 95 TYR A C 1
ATOM 777 O O . TYR A 1 95 ? 0.287 -4.451 7.585 1.00 96.94 95 TYR A O 1
ATOM 785 N N . GLY A 1 96 ? 0.151 -6.571 6.867 1.00 96.00 96 GLY A N 1
ATOM 786 C CA . GLY A 1 96 ? 0.140 -6.194 5.447 1.00 96.00 96 GLY A CA 1
ATOM 787 C C . GLY A 1 96 ? -0.041 -7.311 4.415 1.00 96.00 96 GLY A C 1
ATOM 788 O O . GLY A 1 96 ? -0.026 -7.012 3.216 1.00 96.00 96 GLY A O 1
ATOM 789 N N . HIS A 1 97 ? -0.207 -8.571 4.824 1.00 97.31 97 HIS A N 1
ATOM 790 C CA . HIS A 1 97 ? -0.502 -9.662 3.898 1.00 97.31 97 HIS A CA 1
ATOM 791 C C . HIS A 1 97 ? -1.957 -9.613 3.431 1.00 97.31 97 HIS A C 1
ATOM 793 O O . HIS A 1 97 ? -2.887 -9.678 4.236 1.00 97.31 97 HIS A O 1
ATOM 799 N N . LEU A 1 98 ? -2.148 -9.547 2.111 1.00 96.44 98 LEU A N 1
ATOM 800 C CA . LEU A 1 98 ? -3.475 -9.503 1.505 1.00 96.44 98 LEU A CA 1
ATOM 801 C C . LEU A 1 98 ? -4.299 -10.755 1.845 1.00 96.44 98 LEU A C 1
ATOM 803 O O . LEU A 1 98 ? -3.787 -11.875 1.803 1.00 96.44 98 LEU A O 1
ATOM 807 N N . THR A 1 99 ? -5.599 -10.589 2.090 1.00 96.25 99 THR A N 1
ATOM 808 C CA . THR A 1 99 ? -6.544 -11.710 2.065 1.00 96.25 99 THR A CA 1
ATOM 809 C C . THR A 1 99 ? -6.612 -12.294 0.648 1.00 96.25 99 THR A C 1
ATOM 811 O O . THR A 1 99 ? -6.387 -11.572 -0.327 1.00 96.25 99 THR A O 1
ATOM 814 N N . PRO A 1 100 ? -6.974 -13.581 0.481 1.00 95.19 100 PRO A N 1
ATOM 815 C CA . PRO A 1 100 ? -7.133 -14.169 -0.850 1.00 95.19 100 PRO A CA 1
ATOM 816 C C . PRO A 1 100 ? -8.118 -13.403 -1.744 1.00 95.19 100 PRO A C 1
ATOM 818 O O . PRO A 1 100 ? -7.850 -13.202 -2.927 1.00 95.19 100 PRO A O 1
ATOM 821 N N . LYS A 1 101 ? -9.239 -12.933 -1.181 1.00 94.25 101 LYS A N 1
ATOM 822 C CA . LYS A 1 101 ? -10.238 -12.151 -1.920 1.00 94.25 101 LYS A CA 1
ATOM 823 C C . LYS A 1 101 ? -9.692 -10.781 -2.318 1.00 94.25 101 LYS A C 1
ATOM 825 O O . LYS A 1 101 ? -9.828 -10.402 -3.479 1.00 94.25 101 LYS A O 1
ATOM 830 N N . SER A 1 102 ? -9.002 -10.085 -1.418 1.00 94.19 102 SER A N 1
ATOM 831 C CA . SER A 1 102 ? -8.406 -8.788 -1.745 1.00 94.19 102 SER A CA 1
ATOM 832 C C . SER A 1 102 ? -7.263 -8.886 -2.748 1.00 94.19 102 SER A C 1
ATOM 834 O O . SER A 1 102 ? -7.194 -8.068 -3.660 1.00 94.19 102 SER A O 1
ATOM 836 N N . ALA A 1 103 ? -6.427 -9.923 -2.662 1.00 94.25 103 ALA A N 1
ATOM 837 C CA . ALA A 1 103 ? -5.430 -10.215 -3.688 1.00 94.25 103 ALA A CA 1
ATOM 838 C C . ALA A 1 103 ? -6.079 -10.449 -5.062 1.00 94.25 103 ALA A C 1
ATOM 840 O O . ALA A 1 103 ? -5.597 -9.917 -6.057 1.00 94.25 103 ALA A O 1
ATOM 841 N N . GLY A 1 104 ? -7.192 -11.190 -5.114 1.00 93.81 104 GLY A N 1
ATOM 842 C CA . GLY A 1 104 ? -7.937 -11.427 -6.352 1.00 93.81 104 GLY A CA 1
ATOM 843 C C . GLY A 1 104 ? -8.504 -10.147 -6.970 1.00 93.81 104 GLY A C 1
ATOM 844 O O . GLY A 1 104 ? -8.315 -9.909 -8.160 1.00 93.81 104 GLY A O 1
ATOM 845 N N . VAL A 1 105 ? -9.151 -9.295 -6.168 1.00 92.38 105 VAL A N 1
ATOM 846 C CA . VAL A 1 105 ? -9.714 -8.028 -6.667 1.00 92.38 105 VAL A CA 1
ATOM 847 C C . VAL A 1 105 ? -8.618 -7.065 -7.119 1.00 92.38 105 VAL A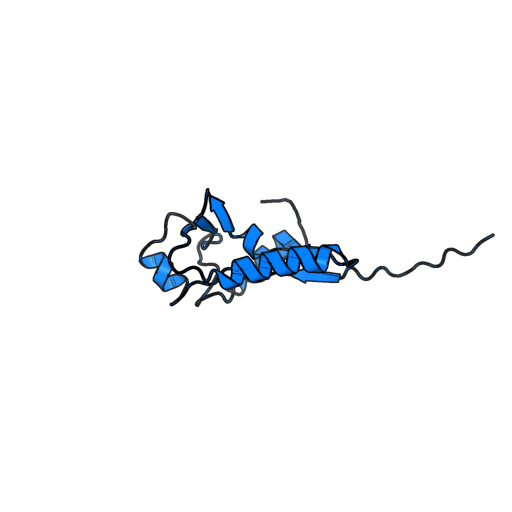 C 1
ATOM 849 O O . VAL A 1 105 ? -8.734 -6.484 -8.194 1.00 92.38 105 VAL A O 1
ATOM 852 N N . LEU A 1 106 ? -7.535 -6.931 -6.348 1.00 91.50 106 LEU A N 1
ATOM 853 C CA . LEU A 1 106 ? -6.416 -6.058 -6.711 1.00 91.50 106 LEU A CA 1
ATOM 854 C C . LEU A 1 106 ? -5.683 -6.558 -7.959 1.00 91.50 106 LEU A C 1
ATOM 856 O O . LEU A 1 106 ? -5.281 -5.755 -8.794 1.00 91.50 106 LEU A O 1
ATOM 860 N N . ALA A 1 107 ? -5.537 -7.875 -8.127 1.00 91.56 107 ALA A N 1
ATOM 861 C CA . ALA A 1 107 ? -4.997 -8.440 -9.359 1.00 91.56 107 ALA A CA 1
ATOM 862 C C . ALA A 1 107 ? -5.896 -8.113 -10.560 1.00 91.56 107 ALA A C 1
ATOM 864 O O . ALA A 1 107 ? -5.383 -7.689 -11.594 1.00 91.56 107 ALA A O 1
ATOM 865 N N . GLN A 1 108 ? -7.223 -8.239 -10.417 1.00 90.38 108 GLN A N 1
ATOM 866 C CA . GLN A 1 108 ? -8.175 -7.849 -11.463 1.00 90.38 108 GLN A CA 1
ATOM 867 C C . GLN A 1 108 ? -7.999 -6.382 -11.862 1.00 90.38 108 GLN A C 1
ATOM 869 O O . GLN A 1 108 ? -7.814 -6.092 -13.043 1.00 90.38 108 GLN A O 1
ATOM 874 N N . SER A 1 109 ? -7.981 -5.468 -10.890 1.00 86.94 109 SER A N 1
ATOM 875 C CA . SER A 1 109 ? -7.911 -4.031 -11.162 1.00 86.94 109 SER A CA 1
ATOM 876 C C . SER A 1 109 ? -6.548 -3.555 -11.670 1.00 86.94 109 SER A C 1
ATOM 878 O O . SER A 1 109 ? -6.484 -2.584 -12.420 1.00 86.94 109 SER A O 1
ATOM 880 N N . LEU A 1 110 ? -5.449 -4.192 -11.253 1.00 86.88 110 LEU A N 1
ATOM 881 C CA . LEU A 1 110 ? -4.093 -3.747 -11.594 1.00 86.88 110 LEU A CA 1
ATOM 882 C C . LEU A 1 110 ? -3.529 -4.405 -12.851 1.00 86.88 110 LEU A C 1
ATOM 884 O O . LEU A 1 110 ? -2.785 -3.755 -13.580 1.00 86.88 110 LEU A O 1
ATOM 888 N N . LEU A 1 111 ? -3.848 -5.679 -13.089 1.00 86.19 111 LEU A N 1
ATOM 889 C CA . LEU A 1 111 ? -3.211 -6.475 -14.144 1.00 86.19 111 LEU A CA 1
ATOM 890 C C . LEU A 1 111 ? -4.127 -6.722 -15.342 1.00 86.19 111 LEU A C 1
ATOM 892 O O . LEU A 1 111 ? -3.639 -6.853 -16.462 1.00 86.19 111 LEU A O 1
ATOM 896 N N . PHE A 1 112 ? -5.441 -6.802 -15.124 1.00 82.44 112 PHE A N 1
ATOM 897 C CA . PHE A 1 112 ? -6.379 -7.249 -16.157 1.00 82.44 112 PHE A CA 1
ATOM 898 C C . PHE A 1 112 ? -7.323 -6.138 -16.638 1.00 82.44 112 PHE A C 1
ATOM 900 O O . PHE A 1 112 ? -7.648 -6.097 -17.823 1.00 82.44 112 PHE A O 1
ATOM 907 N N . GLU A 1 113 ? -7.709 -5.204 -15.763 1.00 78.44 113 GLU A N 1
ATOM 908 C CA . GLU A 1 113 ? -8.607 -4.078 -16.071 1.00 78.44 113 GLU A CA 1
ATOM 909 C C . GLU A 1 113 ? -8.068 -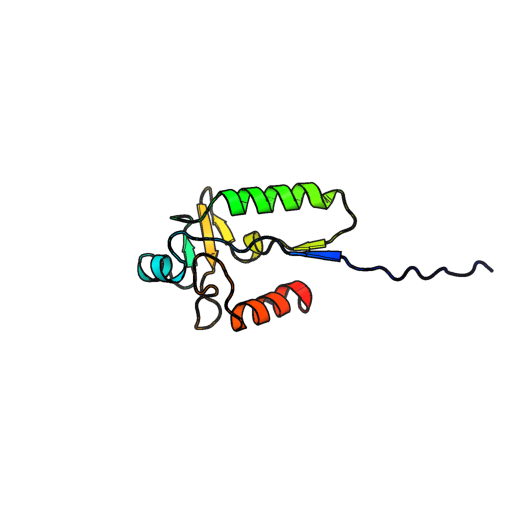2.728 -15.552 1.00 78.44 113 GLU A C 1
ATOM 911 O O . GLU A 1 113 ? -8.723 -2.048 -14.753 1.00 78.44 113 GLU A O 1
ATOM 916 N N . PRO A 1 114 ? -6.871 -2.295 -15.990 1.00 65.12 114 PRO A N 1
ATOM 917 C CA . PRO A 1 114 ? -6.299 -1.038 -15.523 1.00 65.12 114 PRO A CA 1
ATOM 918 C C . PRO A 1 114 ? -7.198 0.150 -15.911 1.00 65.12 114 PRO A C 1
ATOM 920 O O . PRO A 1 114 ? -7.400 0.429 -17.092 1.00 65.12 11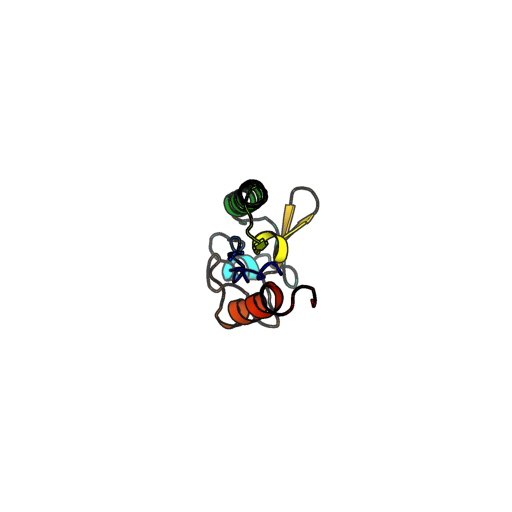4 PRO A O 1
ATOM 923 N N . GLY A 1 115 ? -7.717 0.872 -14.909 1.00 55.72 115 GLY A N 1
ATOM 924 C CA . GLY A 1 115 ? -8.490 2.111 -15.091 1.00 55.72 115 GLY A CA 1
ATOM 925 C C . GLY A 1 115 ? -9.994 2.032 -14.802 1.00 55.72 115 GLY A C 1
ATOM 926 O O . GLY A 1 115 ? -10.682 3.031 -14.999 1.00 55.72 115 GLY A O 1
ATOM 927 N N . ILE A 1 116 ? -10.509 0.894 -14.323 1.00 45.78 116 ILE A N 1
ATOM 928 C CA . ILE A 1 116 ? -11.906 0.747 -13.882 1.00 45.78 116 ILE A CA 1
ATOM 929 C C . ILE A 1 116 ? -11.936 0.624 -12.352 1.00 45.78 116 ILE A C 1
ATOM 931 O O . ILE A 1 116 ? -11.919 -0.483 -11.823 1.00 45.78 116 ILE A O 1
ATOM 935 N N . MET A 1 117 ? -11.943 1.752 -11.632 1.00 49.81 117 MET A N 1
ATOM 936 C CA . MET A 1 117 ? -12.355 1.826 -10.218 1.00 49.81 117 MET A CA 1
ATOM 937 C C . MET A 1 117 ? -12.871 3.211 -9.851 1.00 49.81 117 MET A C 1
ATOM 939 O O . MET A 1 117 ? -12.221 4.202 -10.248 1.00 49.81 117 MET A O 1
#

pLDDT: mean 88.86, std 15.01, range [37.88, 98.0]

Sequence (117 aa):
MLHKIYFNRINLDVIGPTPQFYPTVPLNYVKQGEGDFLSSYKLDKAIADTDSAMTSILREYDVQYLSLFSHLCQREDDKYRCKVVLGDELYSFDYGHLTPKSAGVLAQSLLFEPGIM

Secondary structure (DSSP, 8-state):
------------EEEPPPP-BSS-HHHHHHHH-BTTEEESTTB-HHHHHHHHHHHHHHTTSSSEEE-HHHHHEEEETTEEEEE-EETTEESBSSSSPBPHHHHHHHHIIIIISTT--

Radius of gyration: 17.07 Å; chains: 1; bounding box: 32×31×66 Å